Protein AF-A0A6N9UUK1-F1 (afdb_monomer)

pLDDT: mean 9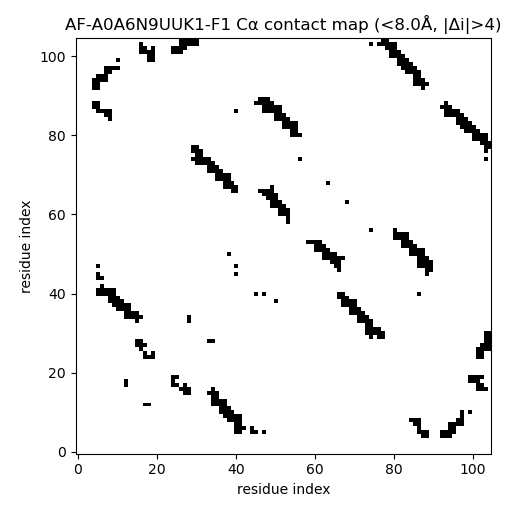5.48, std 7.0, range [54.06, 98.81]

Mean predicted aligned error: 3.03 Å

Organism: NCBI:txid285562

Foldseek 3Di:
DPPDAFAAKDKDWPDPWDWDDPVDADAGDWAQGKTKMKIAGDVVTPDFFWKWKDKPPDPDIDIDTDRMDMDMDGHRGFDWMKMWMWTAHPVGDTYHIDITIHGHD

Secondary structure (DSSP, 8-state):
---SPPPPPEEEE-SS----BTTB--EES-TT--EEEEEEPPTT---EEEEEEEETT-SS-EEEESSSEEEEE--SSS-EEEEEEEEEETT--B-PPEEEEEEE-

Nearest PDB structures (foldseek):
  2w1n-assembly1_A  TM=6.958E-01  e=4.370E-03  Clostridium perfringens
  1wj3-assembly1_A  TM=5.032E-01  e=1.892E-02  Homo sapiens
  7m1b-assembly1_AAA  TM=5.693E-01  e=6.304E-02  Bacteroides thetaiotaomicron VPI-5482
  6fg9-assembly1_B  TM=7.147E-01  e=6.642E-01  Mus musculus
  2cov-assembly1_I  TM=4.726E-01  e=1.245E+00  Alcaligenes sp. XY-234

Structure (mmCIF, N/CA/C/O backbone):
data_AF-A0A6N9UUK1-F1
#
_entry.id   AF-A0A6N9UUK1-F1
#
loop_
_atom_site.group_PDB
_atom_site.id
_atom_site.type_symbol
_atom_site.label_atom_id
_atom_site.label_alt_id
_atom_site.label_comp_id
_atom_site.label_asym_id
_atom_site.label_entity_id
_atom_site.label_seq_id
_atom_site.pdbx_PDB_ins_code
_atom_site.Cartn_x
_atom_site.Cartn_y
_atom_site.Cartn_z
_atom_site.occupancy
_atom_site.B_iso_or_equiv
_atom_site.auth_seq_id
_atom_site.auth_comp_id
_atom_site.auth_asym_id
_atom_site.auth_atom_id
_atom_site.pdbx_PDB_model_num
ATOM 1 N N . MET A 1 1 ? 18.223 0.234 -21.727 1.00 54.06 1 MET A N 1
ATOM 2 C CA . MET A 1 1 ? 18.337 -0.394 -20.397 1.00 54.06 1 MET A CA 1
ATOM 3 C C . MET A 1 1 ? 18.239 0.723 -19.383 1.00 54.06 1 MET A C 1
ATOM 5 O O . MET A 1 1 ? 19.074 1.615 -19.460 1.00 54.06 1 MET A O 1
ATOM 9 N N . ASP A 1 2 ? 17.218 0.725 -18.526 1.00 58.12 2 ASP A N 1
ATOM 10 C CA . ASP A 1 2 ? 17.152 1.650 -17.390 1.00 58.12 2 ASP A CA 1
ATOM 11 C C . ASP A 1 2 ? 18.093 1.125 -16.290 1.00 58.12 2 ASP A C 1
ATOM 13 O O . ASP A 1 2 ? 17.871 0.025 -15.766 1.00 58.12 2 ASP A O 1
ATOM 17 N N . PRO A 1 3 ? 19.197 1.827 -15.978 1.00 62.88 3 PRO A N 1
ATOM 18 C CA . PRO A 1 3 ? 20.139 1.359 -14.974 1.00 62.88 3 PRO A CA 1
ATOM 19 C C . PRO A 1 3 ? 19.594 1.519 -13.551 1.00 62.88 3 PRO A C 1
ATOM 21 O O . PRO A 1 3 ? 20.142 0.906 -12.635 1.00 62.88 3 PRO A O 1
ATOM 24 N N . THR A 1 4 ? 18.524 2.285 -13.344 1.00 78.88 4 THR A N 1
ATOM 25 C CA . THR A 1 4 ? 17.991 2.583 -12.016 1.00 78.88 4 THR A CA 1
ATOM 26 C C . THR A 1 4 ? 16.909 1.592 -11.597 1.00 78.88 4 THR A C 1
ATOM 28 O O . THR A 1 4 ? 16.247 0.979 -12.430 1.00 78.88 4 THR A O 1
ATOM 31 N N . ALA A 1 5 ? 16.811 1.340 -10.290 1.00 88.06 5 ALA A N 1
ATOM 32 C CA . ALA A 1 5 ? 15.677 0.610 -9.729 1.00 88.06 5 ALA A CA 1
ATOM 33 C C . ALA A 1 5 ? 14.395 1.460 -9.866 1.00 88.06 5 ALA A C 1
ATOM 35 O O . ALA A 1 5 ? 14.522 2.679 -10.002 1.00 88.06 5 ALA A O 1
ATOM 36 N N . PRO A 1 6 ? 13.193 0.852 -9.791 1.00 94.25 6 PRO A N 1
ATOM 37 C CA . PRO A 1 6 ? 11.926 1.585 -9.824 1.00 94.25 6 PRO A CA 1
ATOM 38 C C . PRO A 1 6 ? 11.879 2.779 -8.872 1.00 94.25 6 PRO A C 1
ATOM 40 O O . PRO A 1 6 ? 12.530 2.780 -7.822 1.00 94.25 6 PRO A O 1
ATOM 43 N N . LEU A 1 7 ? 11.051 3.764 -9.205 1.00 96.12 7 LEU A N 1
ATOM 44 C CA . LEU A 1 7 ? 10.737 4.870 -8.311 1.00 96.12 7 LEU A CA 1
ATOM 45 C C . LEU A 1 7 ? 9.842 4.395 -7.155 1.00 96.12 7 LEU A C 1
ATOM 47 O O . LEU A 1 7 ? 9.275 3.298 -7.164 1.00 96.12 7 LEU A O 1
ATOM 51 N N . ALA A 1 8 ? 9.707 5.249 -6.140 1.00 96.88 8 ALA A N 1
ATOM 52 C CA . ALA A 1 8 ? 8.752 5.023 -5.062 1.00 96.88 8 ALA A CA 1
ATOM 53 C C . ALA A 1 8 ? 7.321 4.951 -5.647 1.00 96.88 8 ALA A C 1
ATOM 55 O O . ALA A 1 8 ? 6.932 5.839 -6.415 1.00 96.88 8 ALA A O 1
ATOM 56 N N . PRO A 1 9 ? 6.531 3.910 -5.329 1.00 97.94 9 PRO A N 1
ATOM 57 C CA . PRO A 1 9 ? 5.195 3.746 -5.889 1.00 97.94 9 PRO A CA 1
ATOM 58 C C . PRO A 1 9 ? 4.189 4.743 -5.303 1.00 97.94 9 PRO A C 1
ATOM 60 O O . PRO A 1 9 ? 4.326 5.210 -4.174 1.00 97.94 9 PRO A O 1
ATOM 63 N N . LYS A 1 10 ? 3.113 5.018 -6.039 1.00 98.50 10 LYS A N 1
ATOM 64 C CA . LYS A 1 10 ? 1.966 5.780 -5.528 1.00 98.50 10 LYS A CA 1
ATOM 65 C C . LYS A 1 10 ? 0.994 4.850 -4.805 1.00 98.50 10 LYS A C 1
ATOM 67 O O . LYS A 1 10 ? 0.722 3.751 -5.290 1.00 98.50 10 LYS A O 1
ATOM 72 N N . ILE A 1 11 ? 0.449 5.318 -3.682 1.00 98.56 11 ILE A N 1
ATOM 73 C CA . ILE A 1 11 ? -0.583 4.627 -2.899 1.00 98.56 11 ILE A CA 1
ATOM 74 C C . ILE A 1 11 ? -1.830 5.512 -2.858 1.00 98.56 11 ILE A C 1
ATOM 76 O O . ILE A 1 11 ? -1.741 6.716 -2.635 1.00 98.56 11 ILE A O 1
ATOM 80 N N . SER A 1 12 ? -3.007 4.934 -3.085 1.00 98.38 12 SER A N 1
ATOM 81 C CA . SER A 1 12 ? -4.290 5.631 -2.940 1.00 98.38 12 SER A CA 1
ATOM 82 C C . SER A 1 12 ? -5.279 4.795 -2.141 1.00 98.38 12 SER A C 1
ATOM 84 O O . SER A 1 12 ? -5.353 3.580 -2.312 1.00 98.38 12 SER A O 1
ATOM 86 N N . TYR A 1 13 ? -6.052 5.449 -1.280 1.00 98.12 13 TYR A N 1
ATOM 87 C CA . TYR A 1 13 ? -6.978 4.805 -0.353 1.00 98.12 13 TYR A CA 1
ATOM 88 C C . TYR A 1 13 ? -8.394 4.786 -0.940 1.00 98.12 13 TYR A C 1
ATOM 90 O O . TYR A 1 13 ? -8.917 5.827 -1.327 1.00 98.12 13 TYR A O 1
ATOM 98 N N . GLY A 1 14 ? -9.022 3.609 -0.991 1.00 96.50 14 GLY A N 1
ATOM 99 C CA . GLY A 1 14 ? -10.411 3.444 -1.447 1.00 96.50 14 GLY A CA 1
ATOM 100 C C . GLY A 1 14 ? -11.453 3.406 -0.319 1.00 96.50 14 GLY A C 1
ATOM 101 O O . GLY A 1 14 ? -12.631 3.195 -0.588 1.00 96.50 14 GLY A O 1
ATOM 102 N N . GLY A 1 15 ? -11.034 3.616 0.933 1.00 91.88 15 GLY A N 1
ATOM 103 C CA . GLY A 1 15 ? -11.880 3.521 2.126 1.00 91.88 15 GLY A CA 1
ATOM 104 C C . GLY A 1 15 ? -11.832 2.138 2.802 1.00 91.88 15 GLY A C 1
ATOM 105 O O . GLY A 1 15 ? -11.312 1.185 2.218 1.00 91.88 15 GLY A O 1
ATOM 106 N N . PRO A 1 16 ? -12.313 2.019 4.057 1.00 97.19 16 PRO A N 1
ATOM 107 C CA . PRO A 1 16 ? -12.811 3.114 4.897 1.00 97.19 16 PRO A CA 1
ATOM 108 C C . PRO A 1 16 ? -11.683 3.989 5.466 1.00 97.19 16 PRO A C 1
ATOM 110 O O . PRO A 1 16 ? -11.956 5.054 6.006 1.00 97.19 16 PRO A O 1
ATOM 113 N N . TYR A 1 17 ? -10.431 3.543 5.357 1.00 97.94 17 TYR A N 1
ATOM 114 C CA . TYR A 1 17 ? -9.259 4.253 5.860 1.00 97.94 17 TYR A CA 1
ATOM 115 C C . TYR A 1 17 ? -8.849 5.403 4.940 1.00 97.94 17 TYR A C 1
ATOM 117 O O . TYR A 1 17 ? -9.086 5.364 3.731 1.00 97.94 17 TYR A O 1
ATOM 125 N N . SER A 1 18 ? -8.172 6.38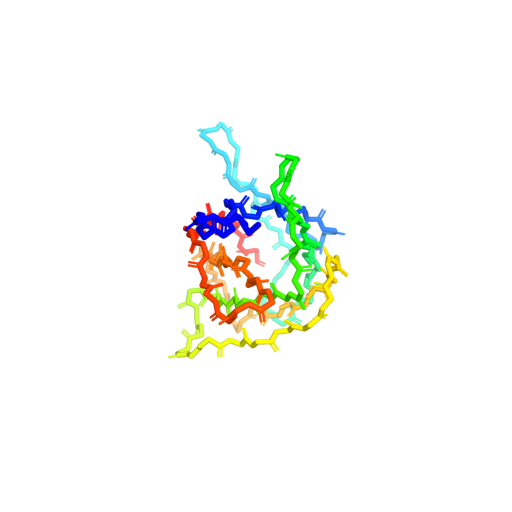8 5.518 1.00 97.81 18 SER A N 1
ATOM 126 C CA . SER A 1 18 ? -7.520 7.490 4.814 1.00 97.81 18 SER A CA 1
ATOM 127 C C . SER A 1 18 ? -6.106 7.666 5.347 1.00 97.81 18 SER A C 1
ATOM 129 O O . SER A 1 18 ? -5.867 7.430 6.533 1.00 97.81 18 SER A O 1
ATOM 131 N N . GLU A 1 19 ? -5.198 8.125 4.492 1.00 97.88 19 GLU A N 1
ATOM 132 C CA . GLU A 1 19 ? -3.832 8.447 4.891 1.00 97.88 19 GLU A CA 1
ATOM 133 C C . GLU A 1 19 ? -3.805 9.484 6.027 1.00 97.88 19 GLU A C 1
ATOM 135 O O . GLU A 1 19 ? -4.474 10.521 5.974 1.00 97.88 19 GLU A O 1
ATOM 140 N N . CYS A 1 20 ? -3.008 9.201 7.053 1.00 97.75 20 CYS A N 1
ATOM 141 C CA . CYS A 1 20 ? -2.631 10.156 8.073 1.00 97.75 20 CYS A CA 1
ATOM 142 C C . CYS A 1 20 ? -1.568 11.097 7.510 1.00 97.75 20 CYS A C 1
ATOM 144 O O . CYS A 1 20 ? -0.506 10.682 7.056 1.00 97.75 20 CYS A O 1
ATOM 146 N N . THR A 1 21 ? -1.858 12.387 7.586 1.00 95.88 21 THR A N 1
ATOM 147 C CA . THR A 1 21 ? -0.961 13.476 7.201 1.00 95.88 21 THR A CA 1
ATOM 148 C C . THR A 1 21 ? -0.528 14.245 8.445 1.00 95.88 21 THR A C 1
ATOM 150 O O . THR A 1 21 ? -1.049 14.029 9.540 1.00 95.88 21 THR A O 1
ATOM 153 N N . ALA A 1 22 ? 0.368 15.218 8.277 1.00 93.31 22 ALA A N 1
ATOM 154 C CA . ALA A 1 22 ? 0.777 16.103 9.368 1.00 93.31 22 ALA A CA 1
ATOM 155 C C . ALA A 1 22 ? -0.398 16.842 10.047 1.00 93.31 22 ALA A C 1
ATOM 157 O O . ALA A 1 22 ? -0.292 17.207 11.213 1.00 93.31 22 ALA A O 1
ATOM 158 N N . ASN A 1 23 ? -1.513 17.053 9.334 1.00 94.19 23 ASN A N 1
ATOM 159 C CA . ASN A 1 23 ? -2.634 17.876 9.801 1.00 94.19 23 ASN A CA 1
ATOM 160 C C . ASN A 1 23 ? -3.921 17.086 10.079 1.00 94.19 23 ASN A C 1
ATOM 162 O O . ASN A 1 23 ? -4.883 17.655 10.589 1.00 94.19 23 ASN A O 1
ATOM 166 N N . SER A 1 24 ? -3.987 15.807 9.702 1.00 94.94 24 SER A N 1
ATOM 167 C CA . SER A 1 24 ? -5.207 15.009 9.834 1.00 94.94 24 SER A CA 1
ATOM 168 C C . SER A 1 24 ? -4.883 13.529 9.919 1.00 94.94 24 SER A C 1
ATOM 170 O O . SER A 1 24 ? -4.153 13.005 9.082 1.00 94.94 24 SER A O 1
ATOM 172 N N . CYS A 1 25 ? -5.457 12.860 10.913 1.00 96.25 25 CYS A N 1
ATOM 173 C CA . CYS A 1 25 ? -5.357 11.419 11.096 1.00 96.25 25 CYS A CA 1
ATOM 174 C C . CYS A 1 25 ? -6.654 10.937 11.749 1.00 96.25 25 CYS A C 1
ATOM 176 O O . CYS A 1 25 ? -6.769 10.843 12.971 1.00 96.25 25 CYS A O 1
ATOM 178 N N . VAL A 1 26 ? -7.683 10.749 10.922 1.00 96.69 26 VAL A N 1
ATOM 179 C CA . VAL A 1 26 ? -9.015 10.345 11.383 1.00 96.69 26 VAL A CA 1
ATOM 180 C C . VAL A 1 26 ? -9.051 8.829 11.523 1.00 96.69 26 VAL A C 1
ATOM 182 O O . VAL A 1 26 ? -8.776 8.106 10.567 1.00 96.69 26 VAL A O 1
ATOM 185 N N . ALA A 1 27 ? -9.415 8.347 12.710 1.00 97.06 27 ALA A N 1
ATOM 186 C CA . ALA A 1 27 ? -9.689 6.933 12.914 1.00 97.06 27 ALA A CA 1
ATOM 187 C C . ALA A 1 27 ? -10.951 6.527 12.137 1.00 97.06 27 ALA A C 1
ATOM 189 O O . ALA A 1 27 ? -12.009 7.131 12.318 1.00 97.06 27 ALA A O 1
ATOM 190 N N . ALA A 1 28 ? -10.851 5.495 11.300 1.00 97.38 28 ALA A N 1
ATOM 191 C CA . ALA A 1 28 ? -11.964 4.992 10.496 1.00 97.38 28 AL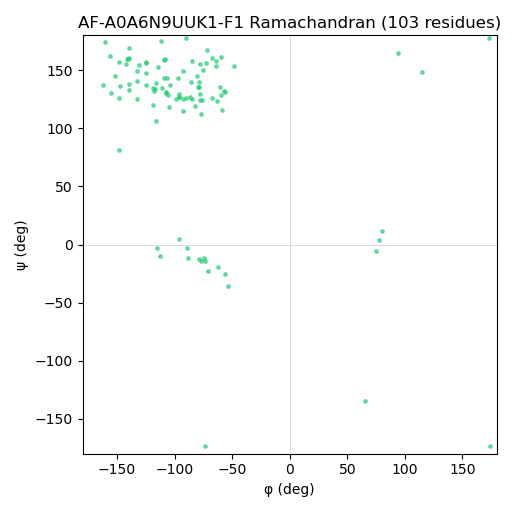A A CA 1
ATOM 192 C C . ALA A 1 28 ? -11.981 3.457 10.433 1.00 97.38 28 ALA A C 1
ATOM 194 O O . ALA A 1 28 ? -11.031 2.794 10.850 1.00 97.38 28 ALA A O 1
ATOM 195 N N . GLY A 1 29 ? -13.070 2.882 9.918 1.00 95.75 29 GLY A N 1
ATOM 196 C CA . GLY A 1 29 ? -13.244 1.430 9.848 1.00 95.75 29 GLY A CA 1
ATOM 197 C C . GLY A 1 29 ? -13.345 0.783 11.233 1.00 95.75 29 GLY A C 1
ATOM 198 O O . GLY A 1 29 ? -14.087 1.266 12.082 1.00 95.75 29 GLY A O 1
ATOM 199 N N . GLY A 1 30 ? -12.627 -0.325 11.419 1.00 94.62 30 GLY A N 1
ATOM 200 C CA . GLY A 1 30 ? -12.507 -1.056 12.680 1.00 94.62 30 GLY A CA 1
ATOM 201 C C . GLY A 1 30 ? -11.750 -2.371 12.503 1.00 94.62 30 GLY A C 1
ATOM 202 O O . GLY A 1 30 ? -11.362 -2.724 11.385 1.00 94.62 30 GLY A O 1
ATOM 203 N N . ALA A 1 31 ? -11.544 -3.102 13.598 1.00 96.56 31 ALA A N 1
ATOM 204 C CA . ALA A 1 31 ? -10.976 -4.447 13.541 1.00 96.56 31 ALA A CA 1
ATOM 205 C C . ALA A 1 31 ? -11.822 -5.357 12.628 1.00 96.56 31 ALA A C 1
ATOM 207 O O . ALA A 1 31 ? -13.047 -5.387 12.736 1.00 96.56 31 ALA A O 1
ATOM 208 N N . GLY A 1 32 ? -11.174 -6.075 11.711 1.00 97.44 32 GLY A N 1
ATOM 209 C CA . GLY A 1 32 ? -11.819 -6.947 10.725 1.00 97.44 32 GLY A CA 1
ATOM 210 C C . GLY A 1 32 ? -12.514 -6.224 9.564 1.00 97.44 32 GLY A C 1
ATOM 211 O O . GLY A 1 32 ? -12.967 -6.884 8.629 1.00 97.44 32 GLY A O 1
ATOM 212 N N . VAL A 1 33 ? -12.589 -4.889 9.569 1.00 98.25 33 VAL A N 1
ATOM 213 C CA . VAL A 1 33 ? -13.171 -4.133 8.454 1.00 98.25 33 VAL A CA 1
ATOM 214 C C . VAL A 1 33 ? -12.152 -4.063 7.322 1.00 98.25 33 VAL A C 1
ATOM 216 O O . VAL A 1 33 ? -11.026 -3.623 7.514 1.00 98.25 33 VAL A O 1
ATOM 219 N N . THR A 1 34 ? -12.527 -4.514 6.127 1.00 98.31 34 THR A N 1
ATOM 220 C CA . THR A 1 34 ? -11.610 -4.506 4.980 1.00 98.31 34 THR A CA 1
ATOM 221 C C . THR A 1 34 ? -11.506 -3.109 4.379 1.00 98.31 34 THR A C 1
ATOM 223 O O . THR A 1 34 ? -12.522 -2.497 4.055 1.00 98.31 34 THR A O 1
ATOM 226 N N . GLY A 1 35 ? -10.277 -2.636 4.184 1.00 98.19 35 GLY A N 1
ATOM 227 C CA . GLY A 1 35 ? -9.964 -1.479 3.356 1.00 98.19 35 GLY A CA 1
ATOM 228 C C . GLY A 1 35 ? -9.255 -1.856 2.063 1.00 98.19 35 GLY A C 1
ATOM 229 O O . GLY A 1 35 ? -8.650 -2.925 1.962 1.00 98.19 35 GLY A O 1
ATOM 230 N N . THR A 1 36 ? -9.329 -0.963 1.078 1.00 98.38 36 THR A N 1
ATOM 231 C CA . THR A 1 36 ? -8.705 -1.138 -0.244 1.00 98.38 36 THR A CA 1
ATOM 232 C C . THR A 1 36 ? -7.633 -0.085 -0.501 1.00 98.38 36 THR A C 1
ATOM 234 O O . THR A 1 36 ? -7.855 1.097 -0.227 1.00 98.38 36 THR A O 1
ATOM 237 N N . PHE A 1 37 ? -6.516 -0.497 -1.098 1.00 98.69 37 PHE A N 1
ATOM 238 C CA . PHE A 1 37 ? -5.377 0.364 -1.409 1.00 98.69 37 PHE A CA 1
ATOM 239 C C . PHE A 1 37 ? -4.944 0.114 -2.851 1.00 98.69 37 PHE A C 1
ATOM 241 O O . PHE A 1 37 ? -4.695 -1.026 -3.239 1.00 98.69 37 PHE A O 1
ATOM 248 N N . SER A 1 38 ? -4.872 1.167 -3.658 1.00 98.69 38 SER A N 1
ATOM 249 C CA . SER A 1 38 ? -4.413 1.086 -5.045 1.00 98.69 38 SER A CA 1
ATOM 250 C C . SER A 1 38 ? -2.940 1.452 -5.129 1.00 98.69 38 SER A C 1
ATOM 252 O O . SER A 1 38 ? -2.530 2.485 -4.605 1.00 98.69 38 SER A O 1
ATOM 254 N N . LEU A 1 39 ? -2.168 0.597 -5.791 1.00 98.69 39 LEU A N 1
ATOM 255 C CA . LEU A 1 39 ? -0.739 0.737 -6.029 1.00 98.69 39 LEU A CA 1
ATOM 256 C C . LEU A 1 39 ? -0.519 1.071 -7.502 1.00 98.69 39 LEU A C 1
ATOM 258 O O . LEU A 1 39 ? -1.070 0.397 -8.376 1.00 98.69 39 LEU A O 1
ATOM 262 N N . ALA A 1 40 ? 0.291 2.089 -7.773 1.00 98.31 40 ALA A N 1
ATOM 263 C CA . ALA A 1 40 ? 0.659 2.499 -9.125 1.00 98.31 40 ALA A CA 1
ATOM 264 C C . ALA A 1 40 ? 2.151 2.875 -9.200 1.00 98.31 40 ALA A C 1
ATOM 266 O O . ALA A 1 40 ? 2.770 3.133 -8.163 1.00 98.31 40 ALA A O 1
ATOM 267 N N . PRO A 1 41 ? 2.767 2.892 -10.398 1.00 98.00 41 PRO A N 1
ATOM 268 C CA . PRO A 1 41 ? 4.166 3.269 -10.571 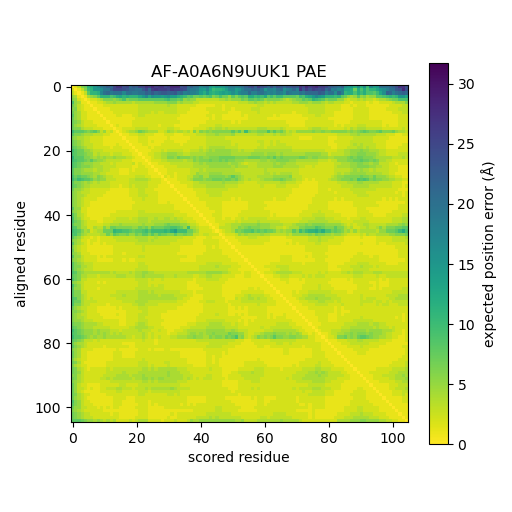1.00 98.00 41 PRO A CA 1
ATOM 269 C C . PRO A 1 41 ? 4.370 4.731 -10.175 1.00 98.00 41 PRO A C 1
ATOM 271 O O . PRO A 1 41 ? 3.411 5.510 -10.193 1.00 98.00 41 PRO A O 1
ATOM 274 N N . GLY A 1 42 ? 5.603 5.115 -9.845 1.00 95.94 42 GLY A N 1
ATOM 275 C CA . GLY A 1 42 ? 5.959 6.530 -9.737 1.00 95.94 42 GLY A CA 1
ATOM 276 C C . GLY A 1 42 ? 5.741 7.265 -11.066 1.00 95.94 42 GLY A C 1
ATOM 277 O O . GLY A 1 42 ? 5.623 6.648 -12.128 1.00 95.94 42 GLY A O 1
ATOM 278 N N . ASP A 1 43 ? 5.659 8.594 -11.034 1.00 93.50 43 ASP A N 1
ATOM 279 C CA . ASP A 1 43 ? 5.472 9.367 -12.265 1.00 93.50 43 ASP A CA 1
ATOM 280 C C . ASP A 1 43 ? 6.671 9.186 -13.208 1.00 93.50 43 ASP A C 1
ATOM 282 O O . ASP A 1 43 ? 7.817 9.422 -12.834 1.00 93.50 43 ASP A O 1
ATOM 286 N N . GLY A 1 44 ? 6.396 8.741 -14.437 1.00 90.00 44 GLY A N 1
ATOM 287 C CA . GLY A 1 44 ? 7.427 8.426 -15.430 1.00 90.00 44 GLY A CA 1
ATOM 288 C C . GLY A 1 44 ? 8.145 7.084 -15.227 1.00 90.00 44 GLY A C 1
ATOM 289 O O . GLY A 1 44 ? 9.043 6.782 -16.008 1.00 90.00 44 GLY A O 1
ATOM 290 N N . ASP A 1 45 ? 7.754 6.273 -14.237 1.00 90.25 45 ASP A N 1
ATOM 291 C CA . ASP A 1 45 ? 8.388 4.984 -13.933 1.00 90.25 45 ASP A CA 1
ATOM 292 C C . ASP A 1 45 ? 7.871 3.856 -14.843 1.00 90.25 45 ASP A C 1
ATOM 294 O O . ASP A 1 45 ? 6.674 3.548 -14.870 1.00 90.25 45 ASP A O 1
ATOM 298 N N . SER A 1 46 ? 8.768 3.238 -15.615 1.00 87.00 46 SER A N 1
ATOM 299 C CA . SER A 1 46 ? 8.446 2.121 -16.505 1.00 87.00 46 SER A CA 1
ATOM 300 C C . SER A 1 46 ? 9.704 1.341 -16.926 1.00 87.00 46 SER A C 1
ATOM 302 O O . SER A 1 46 ? 10.688 1.966 -17.324 1.00 87.00 46 SER A O 1
ATOM 304 N N . PRO A 1 47 ? 9.677 -0.011 -16.953 1.00 91.62 47 PRO A N 1
ATOM 305 C CA . PRO A 1 47 ? 8.527 -0.875 -16.675 1.00 91.62 47 PRO A CA 1
ATOM 306 C C . PRO A 1 47 ? 8.439 -1.332 -15.206 1.00 91.62 47 PRO A C 1
ATOM 308 O O . PRO A 1 47 ? 9.336 -2.006 -14.700 1.00 91.62 47 PRO A O 1
ATOM 311 N N . VAL A 1 48 ? 7.291 -1.088 -14.564 1.00 96.56 48 VAL A N 1
ATOM 312 C CA . VAL A 1 48 ? 6.911 -1.723 -13.288 1.00 96.56 48 VAL A CA 1
ATOM 313 C C . VAL A 1 48 ? 6.022 -2.934 -13.564 1.00 96.56 48 VAL A C 1
ATOM 315 O O . VAL A 1 48 ? 5.007 -2.828 -14.251 1.00 96.56 48 VAL A O 1
ATOM 318 N N . VAL A 1 49 ? 6.399 -4.094 -13.023 1.00 97.75 49 VAL A N 1
ATOM 319 C CA . VAL A 1 49 ? 5.715 -5.383 -13.255 1.00 97.75 49 VAL A CA 1
ATOM 320 C C . VAL A 1 49 ? 5.070 -5.970 -12.003 1.00 97.75 49 VAL A C 1
ATOM 322 O O . VAL A 1 49 ? 4.424 -7.018 -12.068 1.00 97.75 49 VAL A O 1
ATOM 325 N N . GLY A 1 50 ? 5.239 -5.323 -10.856 1.00 98.25 50 GLY A N 1
ATOM 326 C CA . GLY A 1 50 ? 4.636 -5.758 -9.609 1.00 98.25 50 GLY A CA 1
ATOM 327 C C . GLY A 1 50 ? 5.103 -4.942 -8.419 1.00 98.25 50 GLY A C 1
ATOM 328 O O . GLY A 1 50 ? 5.835 -3.964 -8.562 1.00 98.25 50 GLY A O 1
ATOM 329 N N . TYR A 1 51 ? 4.697 -5.387 -7.237 1.00 98.81 51 TYR A N 1
ATOM 33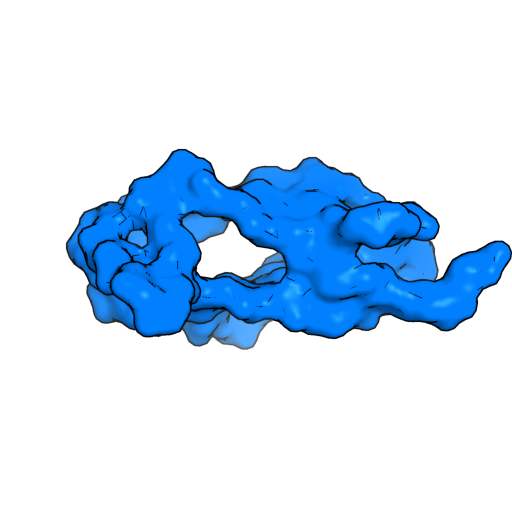0 C CA . TYR A 1 51 ? 5.008 -4.739 -5.970 1.00 98.81 51 TYR A CA 1
ATOM 331 C C . TYR A 1 51 ? 5.273 -5.784 -4.893 1.00 98.81 51 TYR A C 1
ATOM 333 O O . TYR A 1 51 ? 4.762 -6.906 -4.955 1.00 98.81 51 TYR A O 1
ATOM 341 N N . ARG A 1 52 ? 6.031 -5.391 -3.873 1.00 98.75 52 ARG A N 1
ATOM 342 C CA . ARG A 1 52 ? 5.956 -6.015 -2.553 1.00 98.75 52 ARG A CA 1
ATOM 343 C C . ARG A 1 52 ? 5.305 -5.035 -1.592 1.00 98.75 52 ARG A C 1
ATOM 345 O O . ARG A 1 52 ? 5.574 -3.838 -1.682 1.00 98.75 52 ARG A O 1
ATOM 352 N N . PHE A 1 53 ? 4.494 -5.533 -0.675 1.00 98.81 53 PHE A N 1
ATOM 353 C CA . PHE A 1 53 ? 3.933 -4.718 0.392 1.00 98.81 53 PHE A CA 1
ATOM 354 C C . PHE A 1 53 ? 3.891 -5.477 1.711 1.00 98.81 53 PHE A C 1
ATOM 356 O O . PHE A 1 53 ? 3.937 -6.708 1.735 1.00 98.81 53 PHE A O 1
ATOM 363 N N . ARG A 1 54 ? 3.809 -4.726 2.801 1.00 98.62 54 ARG A N 1
ATOM 364 C CA . ARG A 1 54 ? 3.469 -5.250 4.119 1.00 98.62 54 ARG A CA 1
ATOM 365 C C . ARG A 1 54 ? 2.793 -4.165 4.936 1.00 98.62 54 ARG A C 1
ATOM 367 O O . ARG A 1 54 ? 3.158 -2.988 4.837 1.00 98.62 54 ARG A O 1
ATOM 374 N N . PHE A 1 55 ? 1.849 -4.581 5.753 1.00 98.38 55 PHE A N 1
ATOM 375 C CA . PHE A 1 55 ? 1.313 -3.770 6.826 1.00 98.38 55 PHE A CA 1
ATOM 376 C C . PHE A 1 55 ? 2.216 -3.907 8.062 1.00 98.38 55 PHE A C 1
ATOM 378 O O . PHE A 1 55 ? 2.985 -4.864 8.189 1.00 98.38 55 PHE A O 1
ATOM 385 N N . ARG A 1 56 ? 2.185 -2.939 8.976 1.00 97.31 56 ARG A N 1
ATOM 386 C CA . ARG A 1 56 ? 2.961 -2.959 10.230 1.00 97.31 56 ARG A CA 1
ATOM 387 C C . ARG A 1 56 ? 2.723 -4.239 11.038 1.00 97.31 56 ARG A C 1
ATOM 389 O O . ARG A 1 56 ? 3.642 -4.724 11.696 1.00 97.31 56 ARG A O 1
ATOM 396 N N . THR A 1 57 ? 1.500 -4.750 11.002 1.00 96.25 57 THR A N 1
ATOM 397 C CA . THR A 1 57 ? 1.063 -5.981 11.673 1.00 96.25 57 THR A CA 1
ATOM 398 C C . THR A 1 57 ? 1.468 -7.262 10.942 1.00 96.25 57 THR A C 1
ATOM 400 O O . THR A 1 57 ? 1.420 -8.335 11.545 1.00 96.25 57 THR A O 1
ATOM 403 N N . ASP A 1 58 ? 1.933 -7.170 9.694 1.00 97.31 58 ASP A N 1
ATOM 404 C CA . ASP A 1 58 ? 2.454 -8.316 8.957 1.00 97.31 58 ASP A CA 1
ATOM 405 C C . ASP A 1 58 ? 3.887 -8.654 9.391 1.00 97.31 58 ASP A C 1
ATOM 407 O O . ASP A 1 58 ? 4.755 -7.790 9.550 1.00 97.31 58 ASP A O 1
ATOM 411 N N . SER A 1 59 ? 4.174 -9.951 9.498 1.00 96.31 59 SER A N 1
ATOM 412 C CA . SER A 1 59 ? 5.524 -10.467 9.759 1.00 96.31 59 SER A CA 1
ATOM 413 C C . SER A 1 59 ? 6.347 -10.702 8.488 1.00 96.31 59 SER A C 1
ATOM 415 O O . SER A 1 59 ? 7.554 -10.936 8.570 1.00 96.31 59 SER A O 1
ATOM 417 N N . THR A 1 60 ? 5.717 -10.663 7.310 1.00 97.50 60 THR A N 1
ATOM 418 C CA . THR A 1 60 ? 6.342 -10.994 6.022 1.00 97.50 60 THR A CA 1
ATOM 419 C C . THR A 1 60 ? 5.871 -10.059 4.912 1.00 97.50 60 THR A C 1
ATOM 421 O O . THR A 1 60 ? 4.835 -9.411 5.024 1.00 97.50 60 THR A O 1
ATOM 424 N N . TRP A 1 61 ? 6.653 -9.975 3.834 1.00 98.38 61 TRP A N 1
ATOM 425 C CA . TRP A 1 61 ? 6.255 -9.257 2.625 1.00 98.38 61 TRP A CA 1
ATOM 426 C C . TRP A 1 61 ? 5.311 -10.110 1.778 1.00 98.38 61 TRP A C 1
ATOM 428 O O . TRP A 1 61 ? 5.597 -11.278 1.511 1.00 98.38 61 TRP A O 1
ATOM 438 N N . THR A 1 62 ? 4.242 -9.494 1.284 1.00 98.69 62 THR A N 1
ATOM 439 C CA . THR A 1 62 ? 3.376 -10.055 0.243 1.00 98.69 62 THR A CA 1
ATOM 440 C C . THR A 1 62 ? 3.785 -9.504 -1.118 1.00 98.69 62 THR A C 1
ATOM 442 O O . THR A 1 62 ? 4.160 -8.338 -1.234 1.00 98.69 62 THR A O 1
ATOM 445 N N . TYR A 1 63 ? 3.708 -10.332 -2.161 1.00 98.50 63 TYR A N 1
ATOM 446 C CA . TYR A 1 63 ? 4.117 -9.983 -3.522 1.00 98.50 63 TYR A CA 1
ATOM 447 C C . TYR A 1 63 ? 2.926 -10.034 -4.472 1.00 98.50 63 TYR A C 1
ATOM 449 O O . TYR A 1 63 ? 2.176 -11.008 -4.481 1.00 98.50 63 TYR A O 1
ATOM 457 N N . VAL A 1 64 ? 2.784 -9.009 -5.305 1.00 98.50 64 VAL A N 1
ATOM 458 C CA . VAL A 1 64 ? 1.729 -8.910 -6.321 1.00 98.50 64 VAL A CA 1
ATOM 459 C C . VAL A 1 64 ? 2.320 -8.538 -7.672 1.00 98.50 64 VAL A C 1
ATOM 461 O O . VAL A 1 64 ? 3.395 -7.944 -7.755 1.00 98.50 64 VAL A O 1
ATOM 464 N N . THR A 1 65 ? 1.620 -8.910 -8.740 1.00 98.25 65 THR A N 1
ATOM 465 C CA . THR A 1 65 ? 2.034 -8.653 -10.127 1.00 98.25 65 THR A CA 1
ATOM 466 C C . THR A 1 65 ? 1.058 -7.701 -10.805 1.00 98.25 65 THR A C 1
ATOM 468 O O . THR A 1 65 ? -0.112 -7.648 -10.434 1.00 98.25 65 THR A O 1
ATOM 471 N N . GLY A 1 66 ? 1.552 -6.958 -11.792 1.00 97.19 66 GLY A N 1
ATOM 472 C CA . GLY A 1 66 ? 0.807 -5.924 -12.506 1.00 97.19 66 GLY A CA 1
ATOM 473 C C . GLY A 1 66 ? 1.390 -4.533 -12.274 1.00 97.19 66 GLY A C 1
ATOM 474 O O . GLY A 1 66 ? 1.935 -4.242 -11.213 1.00 97.19 66 GLY A O 1
ATOM 475 N N . SER A 1 67 ? 1.269 -3.668 -13.282 1.00 95.75 67 SER A N 1
ATOM 476 C CA . SER A 1 67 ? 1.705 -2.268 -13.209 1.00 95.75 67 SER A CA 1
ATOM 477 C C . SER A 1 67 ? 0.738 -1.389 -12.417 1.00 95.75 67 SER A C 1
ATOM 479 O O . SER A 1 67 ? 1.061 -0.257 -12.097 1.00 95.75 67 SER A O 1
ATOM 481 N N . SER A 1 68 ? -0.480 -1.853 -12.145 1.00 96.62 68 SER A N 1
ATOM 482 C CA . SER A 1 68 ? -1.438 -1.194 -11.257 1.00 96.62 68 SER A CA 1
ATOM 483 C C . SER A 1 68 ? -2.281 -2.266 -10.586 1.00 96.62 68 SER A C 1
ATOM 485 O O . SER A 1 68 ? -2.827 -3.133 -11.268 1.00 96.62 68 SER A O 1
ATOM 487 N N . VAL A 1 69 ? -2.334 -2.248 -9.256 1.00 98.12 69 VAL A N 1
ATOM 488 C CA . VAL A 1 69 ? -2.921 -3.335 -8.461 1.00 98.12 69 VAL A CA 1
ATOM 489 C C . VAL A 1 69 ? -3.713 -2.753 -7.301 1.00 98.12 69 VAL A C 1
ATOM 491 O O . VAL A 1 69 ? -3.243 -1.838 -6.632 1.00 98.12 69 VAL A O 1
ATOM 494 N N . THR A 1 70 ? -4.888 -3.310 -7.023 1.00 98.56 70 THR A N 1
ATOM 495 C CA . THR A 1 70 ? -5.621 -3.042 -5.782 1.00 98.56 70 THR A CA 1
ATOM 496 C C . THR A 1 70 ? -5.365 -4.173 -4.795 1.00 98.56 70 THR A C 1
ATOM 498 O O . THR A 1 70 ? -5.592 -5.339 -5.113 1.00 98.56 70 THR A O 1
ATOM 501 N N . ILE A 1 71 ? -4.898 -3.825 -3.600 1.00 98.56 71 ILE A N 1
ATOM 502 C CA . ILE A 1 71 ? -4.720 -4.745 -2.475 1.00 98.56 71 ILE A CA 1
ATOM 503 C C . ILE A 1 71 ? -5.770 -4.465 -1.400 1.00 98.56 71 ILE A C 1
ATOM 505 O O . ILE A 1 71 ? -6.341 -3.372 -1.332 1.00 98.56 71 ILE A O 1
ATOM 509 N N . THR A 1 72 ? -6.010 -5.451 -0.543 1.00 98.50 72 THR A N 1
ATOM 510 C CA . THR A 1 72 ? -6.970 -5.361 0.559 1.00 98.50 72 THR A CA 1
ATOM 511 C C . THR A 1 72 ? -6.311 -5.690 1.883 1.00 98.50 72 THR A C 1
ATOM 513 O O . THR A 1 72 ? -5.441 -6.558 1.933 1.00 98.50 72 THR A O 1
ATOM 516 N N . PHE A 1 73 ? -6.777 -5.065 2.960 1.00 98.19 73 PHE A N 1
ATOM 517 C CA . PHE A 1 73 ? -6.329 -5.375 4.314 1.00 98.19 73 PHE A CA 1
ATOM 518 C C . PHE A 1 73 ? -7.454 -5.188 5.321 1.00 98.19 73 PHE A C 1
ATOM 520 O O . PHE A 1 73 ? -8.188 -4.204 5.259 1.00 98.19 73 PHE A O 1
ATOM 527 N N . ALA A 1 74 ? -7.572 -6.139 6.242 1.00 97.69 74 ALA A N 1
ATOM 528 C CA . ALA A 1 74 ? -8.486 -6.084 7.370 1.00 97.69 74 ALA A CA 1
ATOM 529 C C . ALA A 1 74 ? -7.644 -6.060 8.657 1.00 97.69 74 ALA A C 1
ATOM 531 O O . ALA A 1 74 ? -7.065 -7.091 9.007 1.00 97.69 74 ALA A O 1
ATOM 532 N N . PRO A 1 75 ? -7.539 -4.914 9.357 1.00 96.69 75 PRO A N 1
ATOM 533 C CA . PRO A 1 75 ? -6.719 -4.812 10.554 1.00 96.69 75 PRO A CA 1
ATOM 534 C C . PRO A 1 75 ? -7.194 -5.787 11.636 1.00 96.69 75 PRO A C 1
ATOM 536 O O . PRO A 1 75 ? -8.397 -5.861 11.898 1.00 96.69 75 PRO A O 1
ATOM 539 N N . PRO A 1 76 ? -6.291 -6.508 12.316 1.00 95.25 76 PRO A N 1
ATOM 540 C CA . PRO A 1 76 ? -6.683 -7.491 13.326 1.00 95.25 76 PRO A CA 1
ATOM 541 C C . PRO A 1 76 ? -7.246 -6.855 14.610 1.00 95.25 76 PRO A C 1
ATOM 543 O O . PRO A 1 76 ? -7.970 -7.508 15.358 1.00 95.25 76 PRO A O 1
ATOM 546 N N . TYR A 1 77 ? -6.917 -5.591 14.884 1.00 95.75 77 TYR A N 1
ATOM 547 C CA . TYR A 1 77 ? -7.334 -4.851 16.077 1.00 95.75 77 TYR A CA 1
ATOM 548 C C . TYR A 1 77 ? -7.213 -3.331 15.863 1.00 95.75 77 TYR A C 1
ATOM 550 O O . TYR A 1 77 ? -6.699 -2.870 14.844 1.00 95.75 77 TYR A O 1
ATOM 558 N N . ARG A 1 78 ? -7.678 -2.551 16.851 1.00 94.00 78 ARG A N 1
ATOM 559 C CA . ARG A 1 78 ? -7.490 -1.092 16.939 1.00 94.00 78 ARG A CA 1
ATOM 560 C C . ARG A 1 78 ? -6.008 -0.738 16.967 1.00 94.00 78 ARG A C 1
ATOM 562 O O . ARG A 1 78 ? -5.321 -1.089 17.923 1.00 94.00 78 ARG A O 1
ATOM 569 N N . THR A 1 79 ? -5.516 -0.042 15.949 1.00 93.75 79 THR A N 1
ATOM 570 C CA . THR A 1 79 ? -4.087 0.259 15.814 1.00 93.75 79 THR A CA 1
ATOM 571 C C . THR A 1 79 ? -3.827 1.491 14.949 1.00 93.75 79 THR A C 1
ATOM 573 O O . THR A 1 79 ? -4.683 1.939 14.184 1.00 93.75 79 THR A O 1
ATOM 576 N N . PHE A 1 80 ? -2.619 2.028 15.090 1.00 96.44 80 PHE A N 1
ATOM 577 C CA . PHE A 1 80 ? -2.007 2.901 14.100 1.00 96.44 80 PHE A CA 1
ATOM 578 C C . PHE A 1 80 ? -1.166 2.025 13.172 1.00 96.44 80 PHE A C 1
ATOM 580 O O . PHE A 1 80 ? -0.205 1.386 13.623 1.00 96.44 80 PHE A O 1
ATOM 587 N N . GLU A 1 81 ? -1.564 1.966 11.908 1.00 97.75 81 GLU A N 1
ATOM 588 C CA . GLU A 1 81 ? -0.999 1.056 10.919 1.00 97.75 81 GLU A CA 1
ATOM 589 C C . GLU A 1 81 ? -0.109 1.811 9.935 1.00 97.75 81 GLU A C 1
ATOM 591 O O . GLU A 1 81 ? -0.448 2.921 9.530 1.00 97.75 81 GLU A O 1
ATOM 596 N N . ASP A 1 82 ? 0.983 1.171 9.513 1.00 98.00 82 ASP A N 1
ATOM 597 C CA . ASP A 1 82 ? 1.808 1.622 8.393 1.00 98.00 82 ASP A CA 1
ATOM 598 C C . ASP A 1 82 ? 1.656 0.639 7.232 1.00 98.00 82 ASP A C 1
ATOM 600 O O . ASP A 1 82 ? 1.761 -0.572 7.430 1.00 98.00 82 ASP A O 1
ATOM 604 N N . LEU A 1 83 ? 1.466 1.153 6.022 1.00 98.69 83 LEU A N 1
ATOM 605 C CA . LEU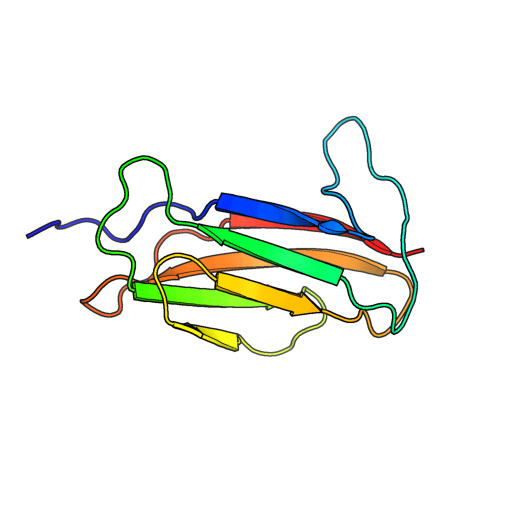 A 1 83 ? 1.554 0.403 4.775 1.00 98.69 83 LEU A CA 1
ATOM 606 C C . LEU A 1 83 ? 2.865 0.766 4.077 1.00 98.69 83 LEU A C 1
ATOM 608 O O . LEU A 1 83 ? 3.069 1.918 3.693 1.00 98.69 83 LEU A O 1
ATOM 612 N N . GLN A 1 84 ? 3.731 -0.231 3.896 1.00 98.75 84 GLN A N 1
ATOM 613 C CA . GLN A 1 84 ? 5.002 -0.108 3.183 1.00 98.75 84 GLN A CA 1
ATOM 614 C C . GLN A 1 84 ? 4.900 -0.812 1.836 1.00 98.75 84 GLN A C 1
ATOM 616 O O . GLN A 1 84 ? 4.478 -1.969 1.790 1.00 98.75 84 GLN A O 1
ATOM 621 N N . VAL A 1 85 ? 5.298 -0.148 0.749 1.00 98.75 85 VAL A N 1
ATOM 622 C CA . VAL A 1 85 ? 5.201 -0.690 -0.615 1.00 98.75 85 VAL A CA 1
ATOM 623 C C . VAL A 1 85 ? 6.440 -0.334 -1.428 1.00 98.75 85 VAL A C 1
ATOM 625 O O . VAL A 1 85 ? 6.801 0.834 -1.493 1.00 98.75 85 VAL A O 1
ATOM 628 N N . ALA A 1 86 ? 7.025 -1.304 -2.136 1.00 98.50 86 ALA A N 1
ATOM 629 C CA . ALA A 1 86 ? 8.053 -1.057 -3.153 1.00 98.50 86 ALA A CA 1
ATOM 630 C C . ALA A 1 86 ? 7.666 -1.667 -4.502 1.00 98.50 86 ALA A C 1
ATOM 632 O O . ALA A 1 86 ? 7.203 -2.810 -4.570 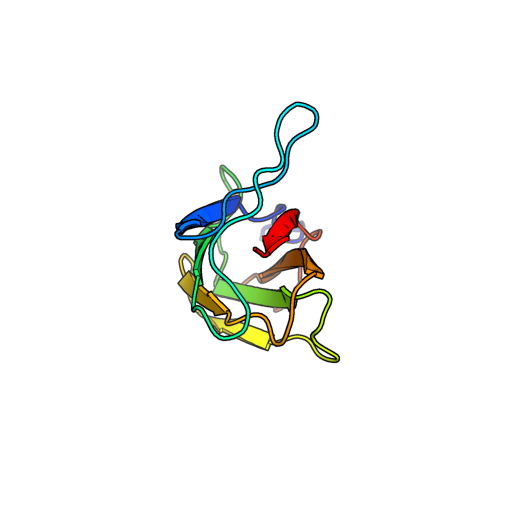1.00 98.50 86 ALA A O 1
ATOM 633 N N . ALA A 1 87 ? 7.899 -0.911 -5.576 1.00 98.38 87 ALA A N 1
ATOM 634 C CA . ALA A 1 87 ? 7.714 -1.357 -6.953 1.00 98.38 87 ALA A CA 1
ATOM 635 C C . ALA A 1 87 ? 8.835 -2.307 -7.397 1.00 98.38 87 ALA A C 1
ATOM 637 O O . ALA A 1 87 ? 9.971 -2.201 -6.930 1.00 98.38 87 ALA A O 1
ATOM 638 N N . ARG A 1 88 ? 8.505 -3.229 -8.306 1.00 97.88 88 ARG A N 1
ATOM 639 C CA . ARG A 1 88 ? 9.405 -4.227 -8.896 1.00 97.88 88 ARG A CA 1
ATOM 640 C C . ARG A 1 88 ? 9.512 -4.029 -10.406 1.00 97.88 88 ARG A C 1
ATOM 642 O O . ARG A 1 88 ? 8.483 -3.952 -11.0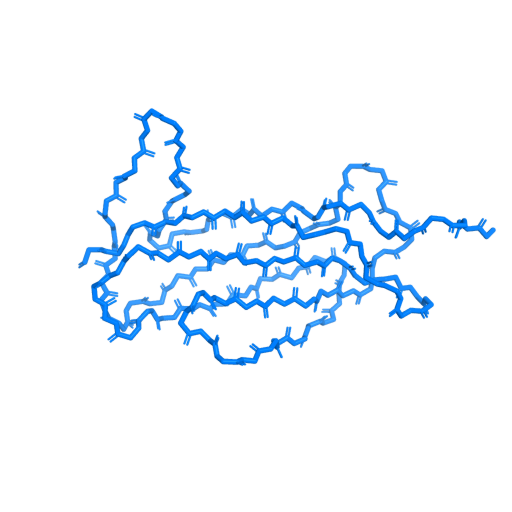77 1.00 97.88 88 ARG A O 1
ATOM 649 N N . ASP A 1 89 ? 10.729 -4.029 -10.943 1.00 95.69 89 ASP A N 1
ATOM 650 C CA . ASP A 1 89 ? 10.966 -3.996 -12.395 1.00 95.69 89 ASP A CA 1
ATOM 651 C C . ASP A 1 89 ? 11.062 -5.395 -13.032 1.00 95.69 89 ASP A C 1
ATOM 653 O O . ASP A 1 89 ? 11.034 -6.435 -12.363 1.00 95.69 89 ASP A O 1
ATOM 657 N N . THR A 1 90 ? 11.222 -5.424 -14.357 1.00 94.69 90 THR A N 1
ATOM 658 C CA . THR A 1 90 ? 11.424 -6.648 -15.150 1.00 94.69 90 THR A CA 1
ATOM 659 C C . THR A 1 90 ? 12.702 -7.417 -14.804 1.00 94.69 90 THR A C 1
ATOM 661 O O . THR A 1 90 ? 12.803 -8.595 -15.133 1.00 94.69 90 THR A O 1
ATOM 664 N N . LEU A 1 91 ? 13.685 -6.774 -14.163 1.00 93.56 91 LEU A N 1
ATOM 665 C CA . LEU A 1 91 ? 14.932 -7.397 -13.703 1.00 93.56 91 LEU A CA 1
ATOM 666 C C . LEU A 1 91 ? 14.805 -7.961 -12.279 1.00 93.56 91 LEU A C 1
ATOM 668 O O . LEU A 1 91 ? 15.734 -8.577 -11.762 1.00 93.56 91 LEU A O 1
ATOM 672 N N . GLY A 1 92 ? 13.649 -7.772 -11.642 1.00 94.00 92 GLY A N 1
ATOM 673 C CA . GLY A 1 92 ? 13.358 -8.233 -10.296 1.00 94.00 92 GLY A CA 1
ATOM 674 C C . GLY A 1 92 ? 13.911 -7.346 -9.183 1.00 94.00 92 GLY A C 1
ATOM 675 O O . GLY A 1 92 ? 13.890 -7.772 -8.028 1.00 94.00 92 GLY A O 1
ATOM 676 N N . ARG A 1 93 ? 14.381 -6.137 -9.504 1.00 94.88 93 ARG A N 1
ATOM 677 C CA . ARG A 1 93 ? 14.876 -5.160 -8.528 1.00 94.88 93 ARG A CA 1
ATOM 678 C C . ARG A 1 93 ? 13.703 -4.433 -7.884 1.00 94.88 93 ARG A C 1
ATOM 680 O O . ARG A 1 93 ? 12.706 -4.167 -8.551 1.00 94.88 93 ARG A O 1
ATOM 687 N N . TYR A 1 94 ? 13.849 -4.098 -6.604 1.00 96.38 94 TYR A N 1
ATOM 688 C CA . TYR A 1 94 ? 12.890 -3.271 -5.877 1.00 96.38 94 TYR A CA 1
ATOM 689 C C . TYR A 1 94 ? 13.423 -1.853 -5.710 1.00 96.38 94 TYR A C 1
ATOM 691 O O . TYR A 1 94 ? 14.603 -1.670 -5.405 1.00 96.38 94 TYR A O 1
ATOM 699 N N . GLY A 1 95 ? 12.540 -0.879 -5.918 1.00 95.75 95 GLY A N 1
ATOM 700 C CA . GLY A 1 95 ? 12.788 0.528 -5.625 1.00 95.75 95 GLY A CA 1
ATOM 701 C C . GLY A 1 95 ? 12.763 0.854 -4.125 1.00 95.75 95 GLY A C 1
ATOM 702 O O . GLY A 1 95 ? 12.658 -0.055 -3.292 1.00 95.75 95 GLY A O 1
ATOM 703 N N . PRO A 1 96 ? 12.845 2.147 -3.765 1.00 97.06 96 PRO A N 1
ATOM 704 C CA . PRO A 1 96 ? 12.595 2.601 -2.402 1.00 97.06 96 PRO A CA 1
ATOM 705 C C . PRO A 1 96 ? 11.139 2.337 -1.988 1.00 97.06 96 PRO A C 1
ATOM 707 O O . PRO A 1 96 ? 10.237 2.279 -2.828 1.00 97.06 96 PRO A O 1
ATOM 710 N N . ASP A 1 97 ? 10.917 2.194 -0.680 1.00 97.81 97 ASP A N 1
ATOM 711 C CA . ASP A 1 97 ? 9.577 2.001 -0.134 1.00 97.81 97 ASP A CA 1
ATOM 712 C C . ASP A 1 97 ? 8.822 3.344 -0.069 1.00 97.81 97 ASP A C 1
ATOM 714 O O . ASP A 1 97 ? 9.347 4.346 0.421 1.00 97.81 97 ASP A O 1
ATOM 718 N N . THR A 1 98 ? 7.557 3.344 -0.485 1.00 98.69 98 THR A N 1
ATOM 719 C CA . THR A 1 98 ? 6.567 4.336 -0.053 1.00 98.69 98 THR A CA 1
ATOM 720 C C . THR A 1 98 ? 5.953 3.847 1.248 1.00 98.69 98 THR A C 1
ATOM 722 O O . THR A 1 98 ? 5.459 2.719 1.314 1.00 98.69 98 THR A O 1
ATOM 725 N N . ILE A 1 99 ? 5.978 4.693 2.278 1.00 98.38 99 ILE A N 1
ATOM 726 C CA . ILE A 1 99 ? 5.386 4.406 3.584 1.00 98.38 99 ILE A CA 1
ATOM 727 C C . ILE A 1 99 ? 4.295 5.437 3.845 1.00 98.38 99 ILE A C 1
ATOM 729 O O . ILE A 1 99 ? 4.570 6.633 3.883 1.00 98.38 99 ILE A O 1
ATOM 733 N N . THR A 1 100 ? 3.069 4.960 4.025 1.00 98.50 100 THR A N 1
ATOM 734 C CA . THR A 1 100 ? 1.927 5.778 4.456 1.00 98.50 100 THR A CA 1
ATOM 735 C C . THR A 1 100 ? 1.320 5.153 5.698 1.00 98.50 100 THR A C 1
ATOM 737 O O . THR A 1 100 ? 1.469 3.948 5.910 1.00 98.50 100 THR A O 1
ATOM 740 N N . SER A 1 101 ? 0.625 5.944 6.504 1.00 98.25 101 SER A N 1
ATOM 741 C CA . SER A 1 101 ? 0.010 5.454 7.738 1.00 98.25 101 SER A CA 1
ATOM 742 C C . SER A 1 101 ? -1.480 5.750 7.759 1.00 98.25 101 SER A C 1
ATOM 744 O O . SER A 1 101 ? -1.932 6.682 7.103 1.00 98.25 101 SER A O 1
ATOM 746 N N . PHE A 1 102 ? -2.253 4.994 8.531 1.00 98.38 102 PHE A N 1
ATOM 747 C CA . PHE A 1 102 ? -3.672 5.261 8.765 1.00 98.38 102 PHE A CA 1
ATOM 748 C C . PHE A 1 102 ? -4.093 4.809 10.163 1.00 98.38 102 PHE A C 1
ATOM 750 O O . PHE A 1 102 ? -3.462 3.949 10.783 1.00 98.38 102 PHE A O 1
ATOM 757 N N . MET A 1 103 ? -5.177 5.393 10.675 1.00 97.94 103 MET A N 1
ATOM 758 C CA . MET A 1 103 ? -5.683 5.082 12.007 1.00 97.94 103 MET A CA 1
ATOM 759 C C . MET A 1 103 ? -6.941 4.218 11.929 1.00 97.94 103 MET A C 1
ATOM 761 O O . MET A 1 103 ? -7.905 4.545 11.233 1.00 97.94 103 MET A O 1
ATOM 765 N N . VAL A 1 104 ? -6.936 3.111 12.668 1.00 97.56 104 VAL A N 1
ATOM 766 C CA . VAL A 1 104 ? -8.070 2.189 12.755 1.00 97.56 104 VAL A CA 1
ATOM 767 C C . VAL A 1 104 ? -8.973 2.612 13.914 1.00 97.56 104 VAL A C 1
ATOM 769 O O . VAL A 1 104 ? -8.500 2.781 15.044 1.00 97.56 104 VAL A O 1
ATOM 772 N N . ALA A 1 105 ? -10.265 2.805 13.613 1.00 95.50 105 ALA A N 1
ATOM 773 C CA . ALA A 1 105 ? -11.333 2.934 14.605 1.00 95.50 105 ALA A CA 1
ATOM 774 C C . ALA A 1 105 ? -11.732 1.544 15.106 1.00 95.50 105 ALA A C 1
ATOM 776 O O . ALA A 1 105 ? -12.911 1.157 15.154 1.00 95.50 105 ALA A O 1
#

Sequence (105 aa):
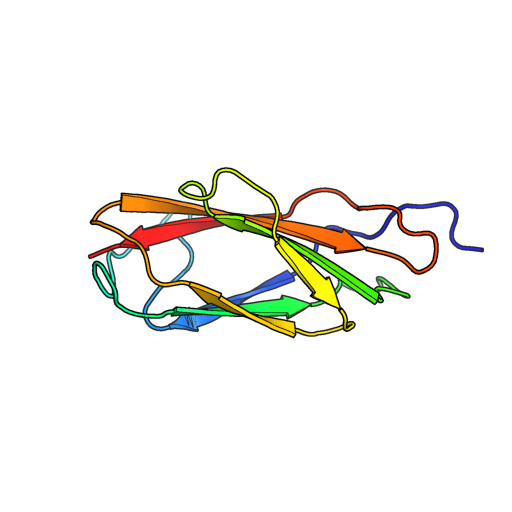MDPTAPLAPKISYGGPYSECTANSCVAAGGAGVTGTFSLAPGDGDSPVVGYRFRFRTDSTWTYVTGSSVTITFAPPYRTFEDLQVAARDTLGRYGPDTITSFMVA

Solvent-accessible surface area (backbone atoms only — not comparable to full-atom values): 5673 Å² total; per-residue (Å²): 133,79,90,67,61,39,43,45,33,43,79,45,67,74,30,62,44,46,73,43,54,100,88,46,66,63,59,26,66,25,54,66,42,67,27,38,38,37,40,33,56,22,92,90,46,75,68,46,48,17,35,39,34,34,46,67,90,47,94,57,79,48,77,51,69,43,54,61,43,77,50,75,50,50,44,89,50,76,43,81,41,39,44,36,32,23,23,20,28,88,86,70,40,62,24,52,68,31,74,50,34,31,30,39,65

Radius of gyration: 14.02 Å; Cα contacts (8 Å, |Δi|>4): 269; chains: 1; bounding box: 33×29×37 Å